Protein AF-A0A819JIU9-F1 (afdb_monomer)

Foldseek 3Di:
DDDPPDDDADQEDAAPDEDELVNVLVVCQVRLNHQEYEYQEYDDDPVCLVVLQPDLAASANHAEYEYEYDPDAPVRVVSVVVSVCVNYVNHNYDKYKYKDFADPVPVDPPVPVPVVRCVDPVNVVQQKDWDWDDDDRMIMIIIGGD

Structure (mmCIF, N/CA/C/O backbone):
data_AF-A0A819JIU9-F1
#
_entry.id   AF-A0A819JIU9-F1
#
loop_
_atom_site.group_PDB
_atom_site.id
_atom_site.type_symbol
_atom_site.label_atom_id
_atom_site.label_alt_id
_atom_site.label_comp_id
_atom_site.label_asym_id
_atom_site.label_entity_id
_atom_site.label_seq_id
_atom_site.pdbx_PDB_ins_code
_atom_site.Cartn_x
_atom_site.Cartn_y
_atom_site.Cartn_z
_atom_site.occupancy
_atom_site.B_iso_or_equiv
_atom_site.auth_seq_id
_atom_site.auth_comp_id
_atom_site.auth_asym_id
_atom_site.auth_atom_id
_atom_site.pdbx_PDB_model_num
ATOM 1 N N . MET A 1 1 ? -33.861 -20.846 22.330 1.00 44.91 1 MET A N 1
ATOM 2 C CA . MET A 1 1 ? -33.264 -19.495 22.274 1.00 44.91 1 MET A CA 1
ATOM 3 C C . MET A 1 1 ? -31.924 -19.618 21.572 1.00 44.91 1 MET A C 1
ATOM 5 O O . MET A 1 1 ? -31.025 -20.224 22.136 1.00 44.91 1 MET A O 1
ATOM 9 N N . ALA A 1 2 ? -31.817 -19.167 20.320 1.00 47.75 2 ALA A N 1
ATOM 10 C CA . ALA A 1 2 ? -30.546 -19.170 19.600 1.00 47.75 2 ALA A CA 1
ATOM 11 C C . ALA A 1 2 ? -29.699 -18.005 20.124 1.00 47.75 2 ALA A C 1
ATOM 13 O O . ALA A 1 2 ? -30.115 -16.849 20.039 1.00 47.75 2 ALA A O 1
ATOM 14 N N . THR A 1 3 ? -28.550 -18.299 20.724 1.00 58.44 3 THR A N 1
ATOM 15 C CA . THR A 1 3 ? -27.564 -17.276 21.060 1.00 58.44 3 THR A CA 1
ATOM 16 C C . THR A 1 3 ? -27.045 -16.707 19.748 1.00 58.44 3 THR A C 1
ATOM 18 O O . THR A 1 3 ? -26.462 -17.434 18.945 1.00 58.44 3 THR A O 1
ATOM 21 N N . ASN A 1 4 ? -27.299 -15.420 19.503 1.00 53.47 4 ASN A N 1
ATOM 22 C CA . ASN A 1 4 ? -26.675 -14.678 18.413 1.00 53.47 4 ASN A CA 1
ATOM 23 C C . ASN A 1 4 ? -25.162 -14.707 18.638 1.00 53.47 4 ASN A C 1
ATOM 25 O O . ASN A 1 4 ? -24.619 -13.864 19.353 1.00 53.47 4 ASN A O 1
ATOM 29 N N . ASN A 1 5 ? -24.499 -15.709 18.064 1.00 54.94 5 ASN A N 1
ATOM 30 C CA . ASN A 1 5 ? -23.052 -15.796 18.015 1.00 54.94 5 ASN A CA 1
ATOM 31 C C . ASN A 1 5 ? -22.570 -14.574 17.235 1.00 54.94 5 ASN A C 1
ATOM 33 O O . ASN A 1 5 ? -22.634 -14.534 16.007 1.00 54.94 5 ASN A O 1
ATOM 37 N N . ARG A 1 6 ? -22.154 -13.537 17.966 1.00 73.19 6 ARG A N 1
ATOM 38 C CA . ARG A 1 6 ? -21.470 -12.388 17.387 1.00 73.19 6 ARG A CA 1
ATOM 39 C C . ARG A 1 6 ? -20.186 -12.920 16.772 1.00 73.19 6 ARG A C 1
ATOM 41 O O . ARG A 1 6 ? -19.316 -13.405 17.489 1.00 73.19 6 ARG A O 1
ATOM 48 N N . LEU A 1 7 ? -20.109 -12.873 15.448 1.00 71.25 7 LEU A N 1
ATOM 49 C CA . LEU A 1 7 ? -18.870 -13.144 14.737 1.00 71.25 7 LEU A CA 1
ATOM 50 C C . LEU A 1 7 ? -17.807 -12.168 15.245 1.00 71.25 7 LEU A C 1
ATOM 52 O O . LEU A 1 7 ? -18.083 -10.975 15.406 1.00 71.25 7 LEU A O 1
ATOM 56 N N . SER A 1 8 ? -16.614 -12.687 15.520 1.00 75.62 8 SER A N 1
ATOM 57 C CA . SER A 1 8 ? -15.472 -11.857 15.879 1.00 75.62 8 SER A CA 1
ATOM 58 C C . SER A 1 8 ? -15.156 -10.892 14.735 1.00 75.62 8 SER A C 1
ATOM 60 O O . SER A 1 8 ? -15.257 -11.277 13.565 1.00 75.62 8 SER A O 1
ATOM 62 N N . PRO A 1 9 ? -14.792 -9.641 15.044 1.00 82.88 9 PRO A N 1
ATOM 63 C CA . PRO A 1 9 ? -14.444 -8.682 14.014 1.00 82.88 9 PRO A CA 1
ATOM 64 C C . PRO A 1 9 ? -13.183 -9.106 13.264 1.00 82.88 9 PRO A C 1
ATOM 66 O O . PRO A 1 9 ? -12.275 -9.723 13.820 1.00 82.88 9 PRO A O 1
ATOM 69 N N . ILE A 1 10 ? -13.131 -8.770 11.977 1.00 85.69 10 ILE A N 1
ATOM 70 C CA . ILE A 1 10 ? -11.965 -9.052 11.143 1.00 85.69 10 ILE A CA 1
ATOM 71 C C . ILE A 1 10 ? -10.891 -8.012 11.463 1.00 85.69 10 ILE A C 1
ATOM 73 O O . ILE A 1 10 ? -11.003 -6.850 11.084 1.00 85.69 10 ILE A O 1
ATOM 77 N N . GLU A 1 11 ? -9.837 -8.443 12.147 1.00 90.94 11 GLU A N 1
ATOM 78 C CA . GLU A 1 11 ? -8.701 -7.584 12.508 1.00 90.94 11 GLU A CA 1
ATOM 79 C C . GLU A 1 11 ? -7.580 -7.619 11.458 1.00 90.94 11 GLU A C 1
ATOM 81 O O . GLU A 1 11 ? -6.824 -6.655 11.310 1.00 90.94 11 GLU A O 1
ATOM 86 N N . TYR A 1 12 ? -7.492 -8.714 10.702 1.00 93.06 12 TYR A N 1
ATOM 87 C CA . TYR A 1 12 ? -6.434 -8.976 9.731 1.00 93.06 12 TYR A CA 1
ATOM 88 C C . TYR A 1 12 ? -7.049 -9.331 8.386 1.00 93.06 12 TYR A C 1
ATOM 90 O O . TYR A 1 12 ? -7.799 -10.302 8.281 1.00 93.06 12 TYR A O 1
ATOM 98 N N . LEU A 1 13 ? -6.702 -8.573 7.347 1.00 93.00 13 LEU A N 1
ATOM 99 C CA . LEU A 1 13 ? -7.145 -8.867 5.991 1.00 93.00 13 LEU A CA 1
ATOM 100 C C . LEU A 1 13 ? -5.985 -8.825 5.000 1.00 93.00 13 LEU A C 1
ATOM 102 O O . LEU A 1 13 ? -5.195 -7.879 4.969 1.00 93.00 13 LEU A O 1
ATOM 106 N N . VAL A 1 14 ? -5.936 -9.851 4.152 1.00 94.12 14 VAL A N 1
ATOM 107 C CA . VAL A 1 14 ? -5.034 -9.934 3.006 1.00 94.12 14 VAL A CA 1
ATOM 108 C C . VAL A 1 14 ? -5.868 -10.042 1.732 1.00 94.12 14 VAL A C 1
ATOM 110 O O . VAL A 1 14 ? -6.664 -10.964 1.567 1.00 94.12 14 VAL A O 1
ATOM 113 N N . ILE A 1 15 ? -5.674 -9.092 0.825 1.00 92.62 15 ILE A N 1
ATOM 114 C CA . ILE A 1 15 ? -6.332 -9.015 -0.475 1.00 92.62 15 ILE A CA 1
ATOM 115 C C .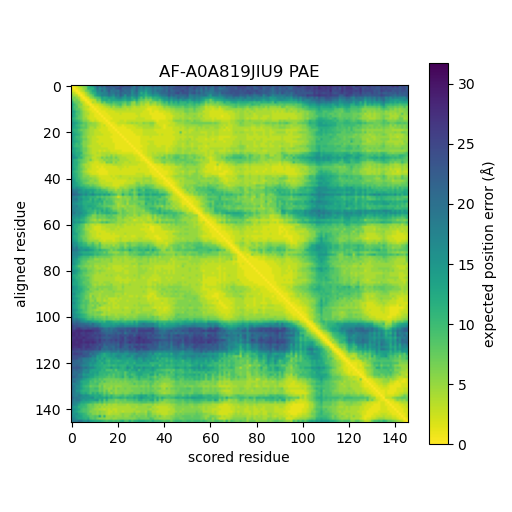 ILE A 1 15 ? -5.317 -9.444 -1.533 1.00 92.62 15 ILE A C 1
ATOM 117 O O . ILE A 1 15 ? -4.466 -8.660 -1.947 1.00 92.62 15 ILE A O 1
ATOM 121 N N . ASN A 1 16 ? -5.418 -10.700 -1.972 1.00 91.25 16 ASN A N 1
ATOM 122 C CA . ASN A 1 16 ? -4.512 -11.315 -2.954 1.00 91.25 16 ASN A CA 1
ATOM 123 C C . ASN A 1 16 ? -4.930 -11.096 -4.420 1.00 91.25 16 ASN A C 1
ATOM 125 O O . ASN A 1 16 ? -4.418 -11.760 -5.319 1.00 91.25 16 ASN A O 1
ATOM 129 N N . HIS A 1 17 ? -5.870 -10.188 -4.676 1.00 89.62 17 HIS A N 1
ATOM 130 C CA . HIS A 1 17 ? -6.389 -9.884 -6.009 1.00 89.62 17 HIS A CA 1
ATOM 131 C C . HIS A 1 17 ? -6.237 -8.396 -6.344 1.00 89.62 17 HIS A C 1
ATOM 133 O O . HIS A 1 17 ? -5.818 -7.594 -5.505 1.00 89.62 17 HIS A O 1
ATOM 139 N N . TYR A 1 18 ? -6.549 -8.045 -7.594 1.00 88.25 18 TYR A N 1
ATOM 140 C CA . TYR A 1 18 ? -6.607 -6.654 -8.034 1.00 88.25 18 TYR A CA 1
ATOM 141 C C . TYR A 1 18 ? -7.676 -5.892 -7.257 1.00 88.25 18 TYR A C 1
ATOM 143 O O . TYR A 1 18 ? -8.835 -6.279 -7.263 1.00 88.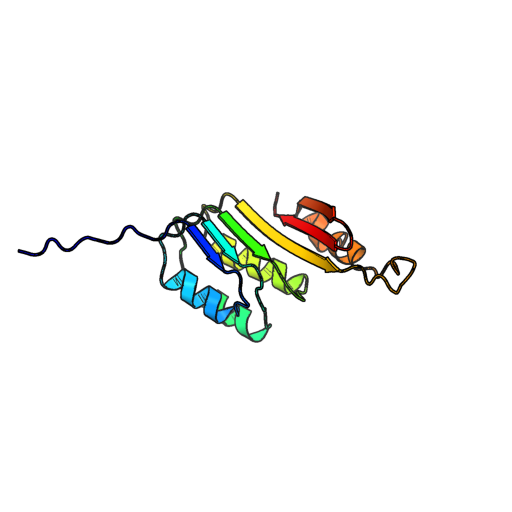25 18 TYR A O 1
ATOM 151 N N . CYS A 1 19 ? -7.269 -4.801 -6.625 1.00 89.25 19 CYS A N 1
ATOM 152 C CA . CYS A 1 19 ? -8.119 -3.909 -5.863 1.00 89.25 19 CYS A CA 1
ATOM 153 C C . CYS A 1 19 ? -7.974 -2.506 -6.448 1.00 89.25 19 CYS A C 1
ATOM 155 O O . CYS A 1 19 ? -6.890 -1.917 -6.469 1.00 89.25 19 CYS A O 1
ATOM 157 N N . SER A 1 20 ? -9.053 -1.962 -6.987 1.00 88.69 20 SER A N 1
ATOM 158 C CA . SER A 1 20 ? -9.091 -0.556 -7.360 1.00 88.69 20 SER A CA 1
ATOM 159 C C . SER A 1 20 ? -9.053 0.319 -6.111 1.00 88.69 20 SER A C 1
ATOM 161 O O . SER A 1 20 ? -9.463 -0.071 -5.018 1.00 88.69 20 SER A O 1
ATOM 163 N N . LEU A 1 21 ? -8.608 1.559 -6.281 1.00 84.38 21 LEU A N 1
ATOM 164 C CA . LEU A 1 21 ? -8.585 2.521 -5.186 1.00 84.38 21 LEU A CA 1
ATOM 165 C C . LEU A 1 21 ? -9.972 2.762 -4.549 1.00 84.38 21 LEU A C 1
ATOM 167 O O . LEU A 1 21 ? -10.054 2.997 -3.348 1.00 84.38 21 LEU A O 1
ATOM 171 N N . ASN A 1 22 ? -11.055 2.658 -5.328 1.00 85.38 22 ASN A N 1
ATOM 172 C CA . ASN A 1 22 ? -12.429 2.814 -4.837 1.00 85.38 22 ASN A CA 1
ATOM 173 C C . ASN A 1 22 ? -12.900 1.593 -4.037 1.00 85.38 22 ASN A C 1
ATOM 175 O O . ASN A 1 22 ? -13.588 1.747 -3.028 1.00 85.38 22 ASN A O 1
ATOM 179 N N . GLU A 1 23 ? -12.524 0.384 -4.459 1.00 89.88 23 GLU A N 1
ATOM 180 C CA . GLU A 1 23 ? -12.785 -0.840 -3.692 1.00 89.88 23 GLU A CA 1
ATOM 181 C C . GLU A 1 23 ? -12.009 -0.814 -2.380 1.00 89.88 23 GLU A C 1
ATOM 183 O O . GLU A 1 23 ? -12.584 -1.084 -1.331 1.00 89.88 23 GLU A O 1
ATOM 188 N N . PHE A 1 24 ? -10.744 -0.389 -2.419 1.00 87.88 24 PHE A N 1
ATOM 189 C CA . PHE A 1 24 ? -9.941 -0.172 -1.220 1.00 87.88 24 PHE A CA 1
ATOM 190 C C . PHE A 1 24 ? -10.610 0.835 -0.278 1.00 87.88 24 PHE A C 1
ATOM 192 O O . PHE A 1 24 ? -10.800 0.534 0.896 1.00 87.88 24 PHE A O 1
ATOM 199 N N . ALA A 1 25 ? -11.029 1.992 -0.802 1.00 84.75 25 ALA A N 1
ATOM 200 C CA . ALA A 1 25 ? -11.735 3.031 -0.052 1.00 84.75 25 ALA A CA 1
ATOM 201 C C . ALA A 1 25 ? -13.026 2.523 0.603 1.00 84.75 25 ALA A C 1
ATOM 203 O O . ALA A 1 25 ? -13.310 2.820 1.762 1.00 84.75 25 ALA A O 1
ATOM 204 N N . SER A 1 26 ? -13.808 1.751 -0.150 1.00 87.50 26 SER A N 1
ATOM 205 C CA . SER A 1 26 ? -15.055 1.164 0.334 1.00 87.50 26 SER A CA 1
ATOM 206 C C . SER A 1 26 ? -14.766 0.131 1.419 1.00 87.50 26 SER A C 1
ATOM 208 O O . SER A 1 26 ? -15.396 0.110 2.466 1.00 87.50 26 SER A O 1
ATOM 210 N N . LEU A 1 27 ? -13.759 -0.710 1.214 1.00 88.38 27 LEU A N 1
ATOM 211 C CA . LEU A 1 27 ? -13.397 -1.752 2.160 1.00 88.38 27 LEU A CA 1
ATOM 212 C C . LEU A 1 27 ? -12.955 -1.177 3.510 1.00 88.38 27 LEU A C 1
ATOM 214 O O . LEU A 1 27 ? -13.415 -1.633 4.558 1.00 88.38 27 LEU A O 1
ATOM 218 N N . ILE A 1 28 ? -12.105 -0.150 3.489 1.00 85.25 28 ILE A N 1
ATOM 219 C CA . ILE A 1 28 ? -11.640 0.506 4.715 1.00 85.25 28 ILE A CA 1
ATOM 220 C C . ILE A 1 28 ? -12.742 1.349 5.379 1.00 85.25 28 ILE A C 1
ATOM 222 O O . ILE A 1 28 ? -12.688 1.542 6.589 1.00 85.25 28 ILE A O 1
ATOM 226 N N . SER A 1 29 ? -13.760 1.813 4.641 1.00 83.50 29 SER A N 1
ATOM 227 C CA . SER A 1 29 ? -14.901 2.524 5.238 1.00 83.50 29 SER A CA 1
ATOM 228 C C . SER A 1 29 ? -15.885 1.586 5.944 1.00 83.50 29 SER A C 1
ATOM 230 O O . SER A 1 29 ? -16.463 1.971 6.960 1.00 83.50 29 SER A O 1
ATOM 232 N N . TYR A 1 30 ? -16.050 0.352 5.455 1.00 85.38 30 TYR A N 1
ATOM 233 C CA . TYR A 1 30 ? -16.957 -0.631 6.059 1.00 85.38 30 TYR A CA 1
ATOM 234 C C . TYR A 1 30 ? -16.362 -1.362 7.264 1.00 85.38 30 TYR A C 1
ATOM 236 O O . TYR A 1 30 ? -17.105 -1.780 8.152 1.00 85.38 30 TYR A O 1
ATOM 244 N N . VAL A 1 31 ? -15.041 -1.534 7.315 1.00 84.44 31 VAL A N 1
ATOM 245 C CA . VAL A 1 31 ? -14.391 -2.349 8.348 1.00 84.44 31 VAL A CA 1
ATOM 246 C C . VAL A 1 31 ? -13.363 -1.518 9.116 1.00 84.44 31 VAL A C 1
ATOM 248 O O . VAL A 1 31 ? -12.153 -1.616 8.939 1.00 84.44 31 VAL A O 1
ATOM 251 N N . LEU A 1 32 ? -13.872 -0.701 10.038 1.00 81.38 32 LEU A N 1
ATOM 252 C CA . LEU A 1 32 ? -13.076 0.226 10.860 1.00 81.38 32 LEU A CA 1
ATOM 253 C C . LEU A 1 32 ? -12.220 -0.463 11.946 1.00 81.38 32 LEU A C 1
ATOM 255 O O . LEU A 1 32 ? -11.483 0.196 12.682 1.00 81.38 32 LEU A O 1
ATOM 259 N N . GLN A 1 33 ? -12.339 -1.785 12.090 1.00 85.31 33 GLN A N 1
ATOM 260 C CA . GLN A 1 33 ? -11.683 -2.572 13.144 1.00 85.31 33 GLN A CA 1
ATOM 261 C C . GLN A 1 33 ? -10.396 -3.262 12.672 1.00 85.31 33 GLN A C 1
ATOM 263 O O . GLN A 1 33 ? -9.777 -4.005 13.434 1.00 85.31 33 GLN A O 1
ATOM 268 N N . PHE A 1 34 ? -9.971 -3.015 11.428 1.00 86.94 34 PHE A N 1
ATOM 269 C CA . PHE A 1 34 ? -8.715 -3.565 10.939 1.00 86.94 34 PHE A CA 1
ATOM 270 C C . PHE A 1 34 ? -7.537 -3.059 11.762 1.00 86.94 34 PHE A C 1
ATOM 272 O O . PHE A 1 34 ? -7.337 -1.857 11.899 1.00 86.94 34 PHE A O 1
ATOM 279 N N . HIS A 1 35 ? -6.721 -4.001 12.219 1.00 91.00 35 HIS A N 1
ATOM 280 C CA . HIS A 1 35 ? -5.402 -3.753 12.783 1.00 91.00 35 HIS A CA 1
ATOM 281 C C . HIS A 1 35 ? -4.323 -3.848 11.707 1.00 91.00 35 HIS A C 1
ATOM 283 O O . HIS A 1 35 ? -3.359 -3.075 11.716 1.00 91.00 35 HIS A O 1
ATOM 289 N N . ARG A 1 36 ? -4.490 -4.774 10.753 1.00 91.44 36 ARG A N 1
ATOM 290 C CA . ARG A 1 36 ? -3.555 -4.976 9.645 1.00 91.44 36 ARG A CA 1
ATOM 291 C C . ARG A 1 36 ? -4.280 -5.222 8.330 1.00 91.44 36 ARG A C 1
ATOM 293 O O . ARG A 1 36 ? -5.095 -6.135 8.221 1.00 91.44 36 ARG A O 1
ATOM 300 N N . LEU A 1 37 ? -3.881 -4.468 7.311 1.00 92.12 37 LEU A N 1
ATOM 301 C CA . LEU A 1 37 ? -4.383 -4.608 5.950 1.00 92.12 37 LEU A CA 1
ATOM 302 C C . LEU A 1 37 ? -3.223 -4.808 4.975 1.00 92.12 37 LEU A C 1
ATOM 304 O O . LEU A 1 37 ? -2.237 -4.075 4.993 1.00 92.12 37 LEU A O 1
ATOM 308 N N . THR A 1 38 ? -3.319 -5.832 4.135 1.00 93.12 38 THR A N 1
ATOM 309 C CA . THR A 1 38 ? -2.344 -6.110 3.075 1.00 93.12 38 THR A CA 1
ATOM 310 C C . THR A 1 38 ? -3.071 -6.226 1.746 1.00 93.12 38 THR A C 1
ATOM 312 O O . THR A 1 38 ? -4.015 -7.000 1.630 1.00 93.12 38 THR A O 1
ATOM 315 N N . VAL A 1 39 ? -2.650 -5.459 0.743 1.00 91.94 39 VAL A N 1
ATOM 316 C CA . VAL A 1 39 ? -3.264 -5.444 -0.591 1.00 91.94 39 VAL A CA 1
ATOM 317 C C . VAL A 1 39 ? -2.190 -5.724 -1.624 1.00 91.94 39 VAL A C 1
ATOM 319 O O . VAL A 1 39 ? -1.237 -4.962 -1.745 1.00 91.94 39 VAL A O 1
ATOM 322 N N . HIS A 1 40 ? -2.324 -6.830 -2.354 1.00 87.69 40 HIS A N 1
ATOM 323 C CA . HIS A 1 40 ? -1.273 -7.326 -3.243 1.00 87.69 40 HIS A CA 1
ATOM 324 C C . HIS A 1 40 ? -1.227 -6.623 -4.595 1.00 87.69 40 HIS A C 1
ATOM 326 O O . HIS A 1 40 ? -0.195 -6.661 -5.253 1.00 87.69 40 HIS A O 1
ATOM 332 N N . LYS A 1 41 ? -2.330 -6.044 -5.062 1.00 86.69 41 LYS A N 1
ATOM 333 C CA . LYS A 1 41 ? -2.363 -5.384 -6.367 1.00 86.69 41 LYS A CA 1
ATOM 334 C C . LYS A 1 41 ? -3.320 -4.212 -6.304 1.00 86.69 41 LYS A C 1
ATOM 336 O O . LYS A 1 41 ? -4.507 -4.391 -6.558 1.00 86.69 41 LYS A O 1
ATOM 341 N N . ILE A 1 42 ? -2.830 -3.026 -5.951 1.00 86.25 42 ILE A N 1
ATOM 342 C CA . ILE A 1 42 ? -3.663 -1.820 -5.990 1.00 86.25 42 ILE A CA 1
ATOM 343 C C . ILE A 1 42 ? -3.490 -1.085 -7.320 1.00 86.25 42 ILE A C 1
ATOM 345 O O . ILE A 1 42 ? -2.369 -0.787 -7.730 1.00 86.25 42 ILE A O 1
ATOM 349 N N . LYS A 1 43 ? -4.605 -0.793 -7.999 1.00 83.56 43 LYS A N 1
ATOM 350 C CA . LYS A 1 43 ? -4.612 0.031 -9.215 1.00 83.56 43 LYS A CA 1
ATOM 351 C C . LYS A 1 43 ? -5.037 1.450 -8.868 1.00 83.56 43 LYS A C 1
ATOM 353 O O . LYS A 1 43 ? -6.168 1.681 -8.425 1.00 83.56 43 LYS A O 1
ATOM 358 N N . ILE A 1 44 ? -4.142 2.401 -9.109 1.00 78.81 44 ILE A N 1
ATOM 359 C CA . ILE A 1 44 ? -4.394 3.820 -8.870 1.00 78.81 44 ILE A CA 1
ATOM 360 C C . ILE A 1 44 ? -4.691 4.491 -10.206 1.00 78.81 44 ILE A C 1
ATOM 362 O O . ILE A 1 44 ? -3.982 4.311 -11.188 1.00 78.81 44 ILE A O 1
ATOM 366 N N . ASN A 1 45 ? -5.782 5.248 -10.238 1.00 77.81 45 ASN A N 1
ATOM 367 C CA . ASN A 1 45 ? -6.094 6.165 -11.324 1.00 77.81 45 ASN A CA 1
ATOM 368 C C . ASN A 1 45 ? -6.154 7.572 -10.722 1.00 77.81 45 ASN A C 1
ATOM 370 O O . ASN A 1 45 ? -6.733 7.746 -9.646 1.00 77.81 45 ASN A O 1
ATOM 374 N N . ASN A 1 46 ? -5.579 8.565 -11.403 1.00 70.56 46 ASN A N 1
ATOM 375 C CA . ASN A 1 46 ? -5.513 9.956 -10.946 1.00 70.56 46 ASN A CA 1
ATOM 376 C C . ASN A 1 46 ? -6.883 10.515 -10.528 1.00 70.56 46 ASN A C 1
ATOM 378 O O . ASN A 1 46 ? -6.979 11.228 -9.530 1.00 70.56 46 ASN A O 1
ATOM 382 N N . SER A 1 47 ? -7.955 10.144 -11.236 1.00 74.25 47 SER A N 1
ATOM 383 C CA . SER A 1 47 ? -9.328 10.548 -10.902 1.00 74.25 47 SER A CA 1
ATOM 384 C C . SER A 1 47 ? -9.786 10.076 -9.515 1.00 74.25 47 SER A C 1
ATOM 386 O O . SER A 1 47 ? -10.594 10.738 -8.870 1.00 74.25 47 SER A O 1
ATOM 388 N N . ASN A 1 48 ? -9.259 8.951 -9.027 1.00 69.44 48 ASN A N 1
ATOM 389 C CA . ASN A 1 48 ? -9.748 8.288 -7.817 1.00 69.44 48 ASN A CA 1
ATOM 390 C C . ASN A 1 48 ? -9.089 8.823 -6.533 1.00 69.44 48 ASN A C 1
ATOM 392 O O . ASN A 1 48 ? -9.642 8.666 -5.447 1.00 69.44 48 ASN A O 1
ATOM 396 N N . LEU A 1 49 ? -7.926 9.480 -6.631 1.00 70.56 49 LEU A N 1
ATOM 397 C CA . LEU A 1 49 ? -7.242 10.060 -5.465 1.00 70.56 49 LEU A CA 1
ATOM 398 C C . LEU A 1 49 ? -8.040 11.216 -4.842 1.00 70.56 49 LEU A C 1
ATOM 400 O O . LEU A 1 49 ? -8.042 11.380 -3.623 1.00 70.56 49 LEU A O 1
ATOM 404 N N . ILE A 1 50 ? -8.755 11.984 -5.669 1.00 71.25 50 ILE A N 1
ATOM 405 C CA . ILE A 1 50 ? -9.622 13.079 -5.211 1.00 71.25 50 ILE A CA 1
ATOM 406 C C . ILE A 1 50 ? -10.776 12.518 -4.370 1.00 71.25 50 ILE A C 1
ATOM 408 O O . ILE A 1 50 ? -11.066 13.043 -3.295 1.00 71.25 50 ILE A O 1
ATOM 412 N N . ILE A 1 51 ? -11.373 11.406 -4.812 1.00 69.31 51 ILE A N 1
ATOM 413 C CA . ILE A 1 51 ? -12.487 10.746 -4.118 1.00 69.31 51 ILE A CA 1
ATOM 414 C C . ILE A 1 51 ? -12.045 10.298 -2.728 1.00 69.31 51 ILE A C 1
ATOM 416 O O . ILE A 1 51 ? -12.691 10.647 -1.742 1.00 69.31 51 ILE A O 1
ATOM 420 N N . LEU A 1 52 ? -10.903 9.615 -2.621 1.00 68.19 52 LEU A N 1
ATOM 421 C CA . LEU A 1 52 ? -10.372 9.231 -1.317 1.00 68.19 52 LEU A CA 1
ATOM 422 C C . LEU A 1 52 ? -10.151 10.438 -0.399 1.00 68.19 52 LEU A C 1
ATOM 424 O O . LEU A 1 52 ? -10.412 10.340 0.793 1.00 68.19 52 LEU A O 1
ATOM 428 N N . SER A 1 53 ? -9.673 11.572 -0.925 1.00 71.06 53 SER A N 1
ATOM 429 C CA . SER A 1 53 ? -9.376 12.740 -0.079 1.00 71.06 53 SER A CA 1
ATOM 430 C C . SER A 1 53 ? -10.631 13.400 0.493 1.00 71.06 53 SER A C 1
ATOM 432 O O . SER A 1 53 ? -10.561 14.066 1.522 1.00 71.06 53 SER A O 1
ATOM 434 N N . SER A 1 54 ? -11.778 13.187 -0.159 1.00 72.56 54 SER A N 1
ATOM 435 C CA . SER A 1 54 ? -13.087 13.636 0.319 1.00 72.56 54 SER A CA 1
ATOM 436 C C . SER A 1 54 ? -13.713 12.689 1.346 1.00 72.56 54 SER A C 1
ATOM 438 O O . SER A 1 54 ? -14.613 13.086 2.084 1.00 72.56 54 SER A O 1
ATOM 440 N N . LEU A 1 55 ? -13.238 11.443 1.415 1.00 69.00 55 LEU A N 1
ATOM 441 C CA . LEU A 1 55 ? -13.734 10.462 2.364 1.00 69.00 55 LEU A CA 1
ATOM 442 C C . LEU A 1 55 ? -13.103 10.739 3.735 1.00 69.00 55 LEU A C 1
ATOM 444 O O . LEU A 1 55 ? -11.921 10.489 3.955 1.00 69.00 55 LEU A O 1
ATOM 448 N N . SER A 1 56 ? -13.902 11.239 4.681 1.00 70.88 56 SER A N 1
ATOM 449 C CA . SER A 1 56 ? -13.498 11.484 6.074 1.00 70.88 56 SER A CA 1
ATOM 450 C C . SER A 1 56 ? -13.380 10.180 6.877 1.00 70.88 56 SER A C 1
ATOM 452 O O . SER A 1 56 ? -13.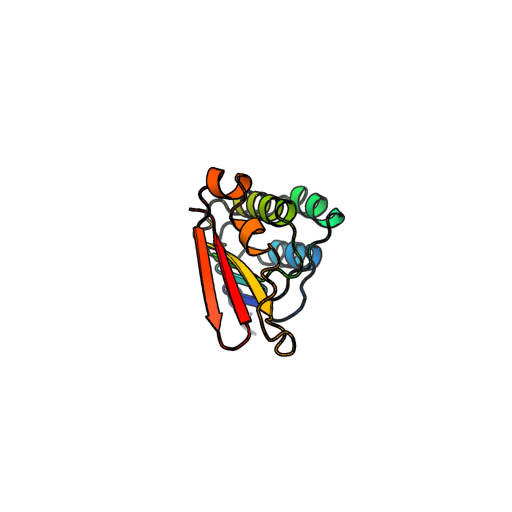966 10.037 7.952 1.00 70.88 56 SER A O 1
ATOM 454 N N . ILE A 1 57 ? -12.696 9.178 6.331 1.00 75.88 57 ILE A N 1
ATOM 455 C CA . ILE A 1 57 ? -12.562 7.873 6.970 1.00 75.88 57 ILE A CA 1
ATOM 456 C C . ILE A 1 57 ? -11.467 7.977 8.029 1.00 75.88 57 ILE A C 1
ATOM 458 O O . ILE A 1 57 ? -10.326 8.318 7.718 1.00 75.88 57 ILE A O 1
ATOM 462 N N . GLN A 1 58 ? -11.823 7.670 9.275 1.00 82.00 58 GLN A N 1
ATOM 463 C CA . GLN A 1 58 ? -10.881 7.503 10.376 1.00 82.00 58 GLN A CA 1
ATOM 464 C C . GLN A 1 58 ? -10.657 6.011 10.621 1.00 82.00 58 GLN A C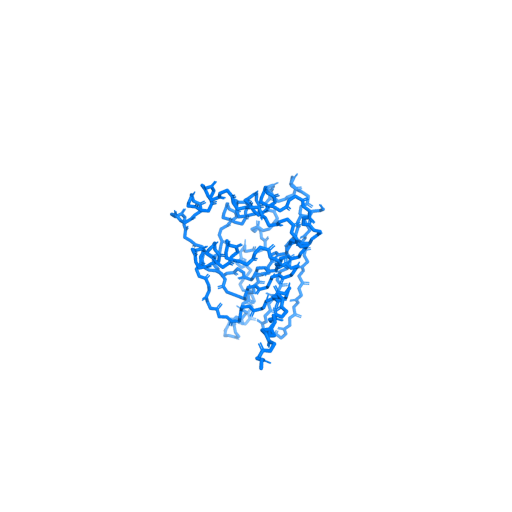 1
ATOM 466 O O . GLN A 1 58 ? -11.573 5.298 11.027 1.00 82.00 58 GLN A O 1
ATOM 471 N N . LEU A 1 59 ? -9.438 5.529 10.392 1.00 82.88 59 LEU A N 1
ATOM 472 C CA . LEU A 1 59 ? -9.057 4.133 10.620 1.00 82.88 59 LEU A CA 1
ATOM 473 C C . LEU A 1 59 ? -8.287 4.048 11.937 1.00 82.88 59 LEU A C 1
ATOM 475 O O . LEU A 1 59 ? -7.081 3.812 11.965 1.00 82.88 59 LEU A O 1
ATOM 479 N N . ASN A 1 60 ? -8.998 4.299 13.035 1.00 83.81 60 ASN A N 1
ATOM 480 C CA . ASN A 1 60 ? -8.395 4.505 14.355 1.00 83.81 60 ASN A CA 1
ATOM 481 C C . ASN A 1 60 ? -7.640 3.282 14.894 1.00 83.81 60 ASN A C 1
ATOM 483 O O . ASN A 1 60 ? -6.740 3.447 15.706 1.00 83.81 60 ASN A O 1
ATOM 487 N N . ASN A 1 61 ? -7.978 2.076 14.432 1.00 87.19 61 ASN A N 1
ATOM 488 C CA . ASN A 1 61 ? -7.347 0.834 14.890 1.00 87.19 61 ASN A CA 1
ATOM 489 C C . ASN A 1 61 ? -6.246 0.331 13.949 1.00 87.19 61 ASN A C 1
ATOM 491 O O . ASN A 1 61 ? -5.558 -0.640 14.265 1.00 87.19 61 ASN A O 1
ATOM 495 N N . LEU A 1 62 ? -6.077 0.967 12.787 1.00 89.25 62 LEU A N 1
ATOM 496 C CA . LEU A 1 62 ? -5.192 0.468 11.750 1.00 89.25 62 LEU A CA 1
ATOM 497 C C . LEU A 1 62 ? -3.744 0.793 12.099 1.00 89.25 62 LEU A C 1
ATOM 499 O O . LEU A 1 62 ? -3.312 1.941 12.037 1.00 89.25 62 LEU A O 1
ATOM 503 N N . LYS A 1 63 ? -2.992 -0.249 12.454 1.00 91.75 63 LYS A N 1
ATOM 504 C CA . LYS A 1 63 ? -1.590 -0.153 12.874 1.00 91.75 63 LYS A CA 1
ATOM 505 C C . LYS A 1 63 ? -0.616 -0.454 11.75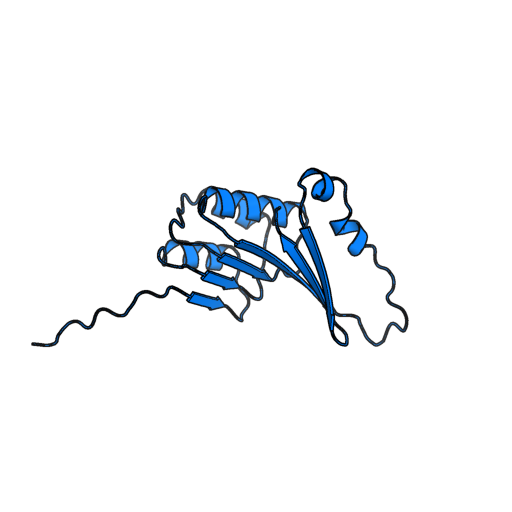5 1.00 91.75 63 LYS A C 1
ATOM 507 O O . LYS A 1 63 ? 0.528 -0.010 11.794 1.00 91.75 63 LYS A O 1
ATOM 512 N N . SER A 1 64 ? -1.018 -1.262 10.779 1.00 92.31 64 SER A N 1
ATOM 513 C CA . SER A 1 64 ? -0.114 -1.693 9.716 1.00 92.31 64 SER A CA 1
ATOM 514 C C . SER A 1 64 ? -0.807 -1.807 8.367 1.00 92.31 64 SER A C 1
ATOM 516 O O . SER A 1 64 ? -1.801 -2.520 8.227 1.00 92.31 64 SER A O 1
ATOM 518 N N . ILE A 1 65 ? -0.227 -1.167 7.355 1.00 91.06 65 ILE A N 1
ATOM 519 C CA . ILE A 1 65 ? -0.672 -1.258 5.965 1.00 91.06 65 ILE A CA 1
ATOM 520 C C . ILE A 1 65 ? 0.496 -1.663 5.071 1.00 91.06 65 ILE A C 1
ATOM 522 O O . ILE A 1 65 ? 1.579 -1.079 5.131 1.00 91.06 65 ILE A O 1
ATOM 526 N N . TYR A 1 66 ? 0.232 -2.640 4.2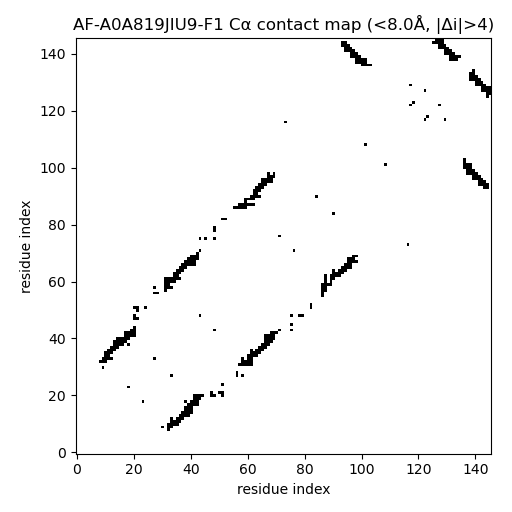10 1.00 92.50 66 TYR A N 1
ATOM 527 C CA . TYR A 1 66 ? 1.142 -3.099 3.170 1.00 92.50 66 TYR A CA 1
ATOM 528 C C . TYR A 1 66 ? 0.423 -3.006 1.828 1.00 92.50 66 TYR A C 1
ATOM 530 O O . TYR A 1 66 ? -0.583 -3.685 1.617 1.00 92.50 66 TYR A O 1
ATOM 538 N N . LEU A 1 67 ? 0.919 -2.168 0.926 1.00 90.38 67 LEU A N 1
ATOM 539 C CA . LEU A 1 67 ? 0.336 -1.988 -0.399 1.00 90.38 67 LEU A CA 1
ATOM 540 C C . LEU A 1 67 ? 1.365 -2.377 -1.444 1.00 90.38 67 LEU A C 1
ATOM 542 O O . LEU A 1 67 ? 2.407 -1.738 -1.561 1.00 90.38 67 LEU A O 1
ATOM 546 N N . ASN A 1 68 ? 1.061 -3.414 -2.209 1.00 88.25 68 ASN A N 1
ATOM 547 C CA . ASN A 1 68 ? 1.828 -3.761 -3.384 1.00 88.25 68 ASN A CA 1
ATOM 548 C C . ASN A 1 68 ? 1.253 -3.005 -4.586 1.00 88.25 68 ASN A C 1
ATOM 550 O O . ASN A 1 68 ? 0.082 -3.152 -4.963 1.00 88.25 68 ASN A O 1
ATOM 554 N N . LEU A 1 69 ? 2.078 -2.098 -5.089 1.00 83.12 69 LEU A N 1
ATOM 555 C CA . LEU A 1 69 ? 1.726 -1.117 -6.091 1.00 83.12 69 LEU A CA 1
ATOM 556 C C . LEU A 1 69 ? 2.126 -1.656 -7.457 1.00 83.12 69 LEU A C 1
ATOM 558 O O . LEU A 1 69 ? 3.261 -2.081 -7.655 1.00 83.12 69 LEU A O 1
ATOM 562 N N . TYR A 1 70 ? 1.202 -1.591 -8.407 1.00 75.88 70 TYR A N 1
ATOM 563 C CA . TYR A 1 70 ? 1.493 -1.891 -9.800 1.00 75.88 70 TYR A CA 1
ATOM 564 C C . TYR A 1 70 ? 1.378 -0.598 -10.602 1.00 75.88 70 TYR A C 1
ATOM 566 O O . TYR A 1 70 ? 0.339 0.056 -10.537 1.00 75.88 70 TYR A O 1
ATOM 574 N N . ASP A 1 71 ? 2.435 -0.249 -11.336 1.00 72.44 71 ASP A N 1
ATOM 575 C CA . ASP A 1 71 ? 2.440 0.871 -12.288 1.00 72.44 71 ASP A CA 1
ATOM 576 C C . ASP A 1 71 ? 2.042 2.227 -11.661 1.00 72.44 71 ASP A C 1
ATOM 578 O O . ASP A 1 71 ? 1.076 2.877 -12.058 1.00 72.44 71 ASP A O 1
ATOM 582 N N . ILE A 1 72 ? 2.757 2.628 -10.604 1.00 71.56 72 ILE A N 1
ATOM 583 C CA . ILE A 1 72 ? 2.471 3.848 -9.839 1.00 71.56 72 ILE A CA 1
ATOM 584 C C . ILE A 1 72 ? 3.513 4.944 -10.099 1.00 71.56 72 ILE A C 1
ATOM 586 O O . ILE A 1 72 ? 4.714 4.677 -10.150 1.00 71.56 72 ILE A O 1
ATOM 590 N N . THR A 1 73 ? 3.071 6.202 -10.178 1.00 72.81 73 THR A N 1
ATOM 591 C CA . THR A 1 73 ? 3.985 7.355 -10.184 1.00 72.81 73 THR A CA 1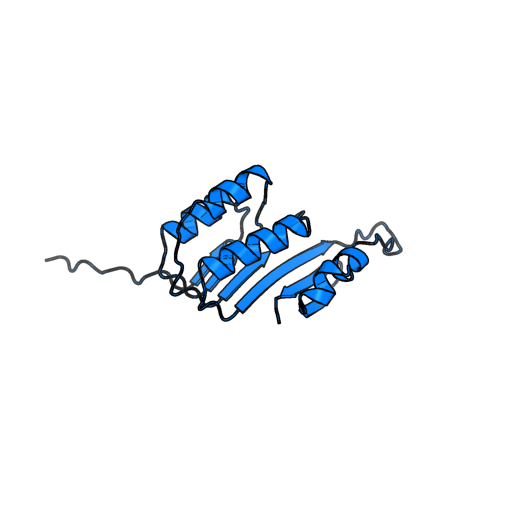
ATOM 592 C C . THR A 1 73 ? 4.354 7.805 -8.761 1.00 72.81 73 THR A C 1
ATOM 594 O O . THR A 1 73 ? 3.649 7.531 -7.787 1.00 72.81 73 THR A O 1
ATOM 597 N N . PHE A 1 74 ? 5.433 8.583 -8.608 1.00 69.88 74 PHE A N 1
ATOM 598 C CA . PHE A 1 74 ? 5.824 9.155 -7.304 1.00 69.88 74 PHE A CA 1
ATOM 599 C C . PHE A 1 74 ? 4.730 9.975 -6.642 1.00 69.88 74 PHE A C 1
ATOM 601 O O . PHE A 1 74 ? 4.557 9.964 -5.422 1.00 69.88 74 PHE A O 1
ATOM 608 N N . LEU A 1 75 ? 4.034 10.748 -7.470 1.00 72.00 75 LEU A N 1
ATOM 609 C CA . LEU A 1 75 ? 3.034 11.685 -7.012 1.00 72.00 75 LEU A CA 1
A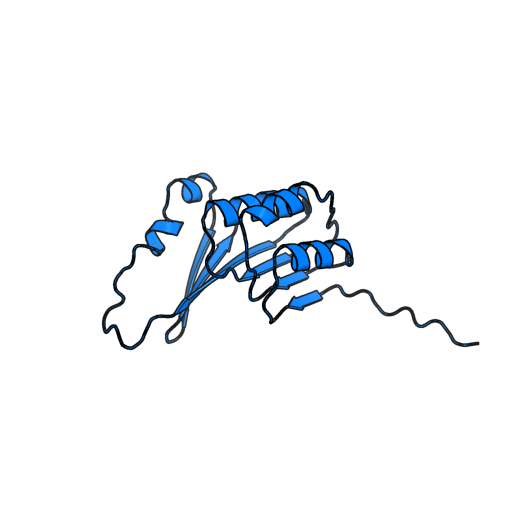TOM 610 C C . LEU A 1 75 ? 1.848 10.928 -6.417 1.00 72.00 75 LEU A C 1
ATOM 612 O O . LEU A 1 75 ? 1.310 11.347 -5.393 1.00 72.00 75 LEU A O 1
ATOM 616 N N . ASP A 1 76 ? 1.499 9.791 -7.012 1.00 78.69 76 ASP A N 1
ATOM 617 C CA . ASP A 1 76 ? 0.431 8.917 -6.538 1.00 78.69 76 ASP A CA 1
ATOM 618 C C . ASP A 1 76 ? 0.803 8.245 -5.218 1.00 78.69 76 ASP A C 1
ATOM 620 O O . ASP A 1 76 ? 0.013 8.291 -4.275 1.00 78.69 76 ASP A O 1
ATOM 624 N N . ALA A 1 77 ? 2.023 7.704 -5.113 1.00 78.31 77 ALA A N 1
ATOM 625 C CA . ALA A 1 77 ? 2.528 7.109 -3.876 1.00 78.31 77 ALA A CA 1
ATOM 626 C C . ALA A 1 77 ? 2.469 8.124 -2.724 1.00 78.31 77 ALA A C 1
ATOM 628 O O . ALA A 1 77 ? 1.882 7.862 -1.676 1.00 78.31 77 ALA A O 1
ATOM 629 N N . TYR A 1 78 ? 2.995 9.331 -2.943 1.00 79.69 78 TYR A N 1
ATOM 630 C CA . TYR A 1 78 ? 2.995 10.382 -1.929 1.00 79.69 78 TYR A CA 1
ATOM 631 C C . TYR A 1 78 ? 1.588 10.848 -1.538 1.00 79.69 78 TYR A C 1
ATOM 633 O O . TYR A 1 78 ? 1.299 11.008 -0.349 1.00 79.69 78 TYR A O 1
ATOM 641 N N . ARG A 1 79 ? 0.702 11.066 -2.519 1.00 83.06 79 ARG A N 1
ATOM 642 C CA . ARG A 1 79 ? -0.694 11.447 -2.259 1.00 83.06 79 ARG A CA 1
ATOM 643 C C . ARG A 1 79 ? -1.406 10.378 -1.440 1.00 83.06 79 ARG A C 1
ATOM 645 O O . ARG A 1 79 ? -2.067 10.720 -0.462 1.00 83.06 79 ARG A O 1
ATOM 652 N N . LEU A 1 80 ? -1.227 9.109 -1.800 1.00 83.31 80 LEU A N 1
ATOM 653 C CA . LEU A 1 80 ? -1.825 7.983 -1.096 1.00 83.31 80 LEU A CA 1
ATOM 654 C C . LEU A 1 80 ? -1.308 7.873 0.341 1.00 83.31 80 LEU A C 1
ATOM 656 O O . LEU A 1 80 ? -2.099 7.685 1.260 1.00 83.31 80 LEU A O 1
ATOM 660 N N . THR A 1 81 ? -0.008 8.066 0.564 1.00 84.81 81 THR A N 1
ATOM 661 C CA . THR A 1 81 ? 0.555 8.084 1.920 1.00 84.81 81 THR A CA 1
ATOM 662 C C . THR A 1 81 ? 0.001 9.217 2.754 1.00 84.81 81 THR A C 1
ATOM 664 O O . THR A 1 81 ? -0.425 8.982 3.878 1.00 84.81 81 THR A O 1
ATOM 667 N N . LYS A 1 82 ? -0.023 10.444 2.219 1.00 84.50 82 LYS A N 1
ATOM 668 C CA . LYS A 1 82 ? -0.576 11.594 2.943 1.00 84.50 82 LYS A CA 1
ATOM 669 C C . LYS A 1 82 ? -2.020 11.329 3.354 1.00 84.50 82 LYS A C 1
ATOM 671 O O . LYS A 1 82 ? -2.415 11.650 4.466 1.00 84.50 82 LYS A O 1
ATOM 676 N N . LEU A 1 83 ? -2.785 10.716 2.461 1.00 84.19 83 LEU A N 1
ATOM 677 C CA . LEU A 1 83 ? -4.166 10.357 2.715 1.00 84.19 83 LEU A CA 1
ATOM 678 C C . LEU A 1 83 ? -4.304 9.339 3.844 1.00 84.19 83 LEU A C 1
ATOM 680 O O . LEU A 1 83 ? -5.027 9.577 4.803 1.00 84.19 83 LEU A O 1
ATOM 684 N N . ILE A 1 84 ? -3.563 8.240 3.746 1.00 84.94 84 ILE A N 1
ATOM 685 C CA . ILE A 1 84 ? -3.589 7.164 4.732 1.00 84.94 84 ILE A CA 1
ATOM 686 C C . ILE A 1 84 ? -3.117 7.660 6.101 1.00 84.94 84 ILE A C 1
ATOM 688 O O . ILE A 1 84 ? -3.778 7.394 7.095 1.00 84.94 84 ILE A O 1
ATOM 692 N N . LEU A 1 85 ? -2.026 8.427 6.167 1.00 85.25 85 LEU A N 1
ATOM 693 C CA . LEU A 1 85 ? -1.521 8.972 7.431 1.00 85.25 85 LEU A CA 1
ATOM 694 C C . LEU A 1 85 ? -2.493 9.978 8.061 1.00 85.25 85 LEU A C 1
ATOM 696 O O . LEU A 1 85 ? -2.651 9.987 9.278 1.00 85.25 85 LEU A O 1
ATOM 700 N N . ASN A 1 86 ? -3.188 10.784 7.251 1.00 85.88 86 ASN A N 1
ATOM 701 C CA . ASN A 1 86 ? -4.229 11.686 7.752 1.00 85.88 86 ASN A CA 1
ATOM 702 C C . ASN A 1 86 ? -5.435 10.914 8.316 1.00 85.88 86 ASN A C 1
ATOM 704 O O . ASN A 1 86 ? -6.009 11.321 9.323 1.00 85.88 86 ASN A O 1
ATOM 708 N N . SER A 1 87 ? -5.812 9.807 7.674 1.00 84.56 87 SER A N 1
ATOM 709 C CA . SER A 1 87 ? -6.899 8.923 8.111 1.00 84.56 87 SER A CA 1
ATOM 710 C C . SER A 1 87 ? -6.511 7.998 9.269 1.00 84.56 87 SER A C 1
ATOM 712 O O . SER A 1 87 ? -7.387 7.456 9.944 1.00 84.56 87 SER A O 1
ATOM 714 N N . SER A 1 88 ? -5.215 7.791 9.501 1.00 86.75 88 SER A N 1
ATOM 715 C CA . SER A 1 88 ? -4.670 6.817 10.451 1.00 86.75 88 SER A CA 1
ATOM 716 C C . SER A 1 88 ? -3.461 7.398 11.190 1.00 86.75 88 SER A C 1
ATOM 718 O O . SER A 1 88 ? -2.337 6.936 10.994 1.00 86.75 88 SER A O 1
ATOM 720 N N . PRO A 1 89 ? -3.648 8.390 12.076 1.00 85.56 89 PRO A N 1
ATOM 721 C CA . PRO A 1 89 ? -2.532 9.000 12.802 1.00 85.56 89 PRO A CA 1
ATOM 722 C C . PRO A 1 89 ? -1.820 8.021 13.752 1.00 85.56 89 PRO A C 1
ATOM 724 O O . PRO A 1 89 ? -0.699 8.283 14.171 1.00 85.56 89 PRO A O 1
ATOM 727 N N . GLN A 1 90 ? -2.459 6.895 14.090 1.00 87.25 90 GLN A N 1
ATOM 728 C CA . GLN A 1 90 ? -1.898 5.831 14.932 1.00 87.25 90 GLN A CA 1
ATOM 729 C C . GLN A 1 90 ? -1.149 4.753 14.132 1.00 87.25 90 GLN A C 1
ATOM 731 O O . GLN A 1 90 ? -0.751 3.734 14.696 1.00 87.25 90 GLN A O 1
ATOM 736 N N . LEU A 1 91 ? -0.996 4.932 12.817 1.00 88.94 91 LEU A N 1
ATOM 737 C CA . LEU A 1 91 ? -0.373 3.939 11.955 1.00 88.94 91 LEU A CA 1
ATOM 738 C C . LEU A 1 91 ? 1.106 3.774 12.322 1.00 88.94 91 LEU A C 1
ATOM 740 O O . LEU A 1 91 ? 1.925 4.656 12.086 1.00 88.94 91 LEU A O 1
ATOM 744 N N . GLU A 1 92 ? 1.448 2.616 12.876 1.00 89.75 92 GLU A N 1
ATOM 745 C CA . GLU A 1 92 ? 2.818 2.279 13.275 1.00 89.75 92 GLU A CA 1
ATOM 746 C C . GLU A 1 92 ? 3.677 1.900 12.062 1.00 89.75 92 GLU A C 1
ATOM 748 O O . GLU A 1 92 ? 4.893 2.080 12.054 1.00 89.75 92 GLU A O 1
ATOM 753 N N . LYS A 1 93 ? 3.046 1.312 11.039 1.00 89.88 93 LYS A N 1
ATOM 754 C CA . LYS A 1 93 ? 3.730 0.698 9.903 1.00 89.88 93 LYS A CA 1
ATOM 755 C C . LYS A 1 93 ? 3.019 0.989 8.592 1.00 89.88 93 LYS A C 1
ATOM 757 O O . LYS A 1 93 ? 1.867 0.603 8.392 1.00 89.88 93 LYS A O 1
ATOM 762 N N . PHE A 1 94 ? 3.748 1.587 7.660 1.00 89.69 94 PHE A N 1
ATOM 763 C CA . PHE A 1 94 ? 3.271 1.844 6.310 1.00 89.69 94 PHE A CA 1
ATOM 764 C C . PHE A 1 94 ? 4.327 1.431 5.295 1.00 89.69 94 PHE A C 1
ATOM 766 O O . PHE A 1 94 ? 5.422 1.989 5.285 1.00 89.69 94 PHE A O 1
ATOM 773 N N . TYR A 1 95 ? 3.994 0.463 4.446 1.00 90.19 95 TYR A N 1
ATOM 774 C CA . TYR A 1 95 ? 4.915 -0.053 3.443 1.00 90.19 95 TYR A CA 1
ATOM 775 C C . TYR A 1 95 ? 4.275 -0.033 2.065 1.00 90.19 95 TYR A C 1
ATOM 777 O O . TYR A 1 95 ? 3.197 -0.595 1.849 1.00 90.19 95 TYR A O 1
ATOM 785 N N . PHE A 1 96 ? 5.001 0.544 1.119 1.00 88.81 96 PHE A N 1
ATOM 786 C CA . PHE A 1 96 ? 4.813 0.274 -0.289 1.00 88.81 96 PHE A CA 1
ATOM 787 C C . PHE A 1 96 ? 5.762 -0.826 -0.725 1.00 88.81 96 PHE A C 1
ATOM 789 O O . PHE A 1 96 ? 6.937 -0.834 -0.365 1.00 88.81 96 PHE A O 1
ATOM 796 N N . ILE A 1 97 ? 5.226 -1.764 -1.488 1.00 88.94 97 ILE A N 1
ATOM 797 C CA . ILE A 1 97 ? 5.974 -2.864 -2.069 1.00 88.94 97 ILE A CA 1
ATOM 798 C C . ILE A 1 97 ? 5.829 -2.732 -3.580 1.00 88.94 97 ILE A C 1
ATOM 800 O O . ILE A 1 97 ? 4.728 -2.526 -4.083 1.00 88.94 97 ILE A O 1
ATOM 804 N N . TYR A 1 98 ? 6.934 -2.810 -4.301 1.00 85.69 98 TYR A N 1
ATOM 805 C CA . TYR A 1 98 ? 6.952 -2.795 -5.756 1.00 85.69 98 TYR A CA 1
ATOM 806 C C . TYR A 1 98 ? 7.791 -3.971 -6.240 1.00 85.69 98 TYR A C 1
ATOM 808 O O . TYR A 1 98 ? 8.848 -4.243 -5.675 1.00 85.69 98 TYR A O 1
ATOM 816 N N . TYR A 1 99 ? 7.302 -4.676 -7.254 1.00 84.94 99 TYR A N 1
ATOM 817 C CA . TYR A 1 99 ? 8.008 -5.794 -7.868 1.00 84.94 99 TYR A CA 1
ATOM 818 C C . TYR A 1 99 ? 8.384 -5.419 -9.294 1.00 84.94 99 TYR A C 1
ATOM 820 O O . TYR A 1 99 ? 7.531 -5.006 -10.082 1.00 84.94 99 TYR A O 1
ATOM 828 N N . GLU A 1 100 ? 9.659 -5.583 -9.611 1.00 82.94 100 GLU A N 1
ATOM 829 C CA . GLU A 1 100 ? 10.191 -5.472 -10.958 1.00 82.94 100 GLU A CA 1
ATOM 830 C C . GLU A 1 100 ? 10.610 -6.861 -11.436 1.00 82.94 100 GLU A C 1
ATOM 832 O O . GLU A 1 100 ? 11.466 -7.494 -10.824 1.00 82.94 100 GLU A O 1
ATOM 837 N N . HIS A 1 101 ? 9.980 -7.334 -12.510 1.00 84.12 101 HIS A N 1
ATOM 838 C CA . HIS A 1 101 ? 10.336 -8.590 -13.163 1.00 84.12 101 HIS A CA 1
ATOM 839 C C . HIS A 1 101 ? 11.481 -8.331 -14.147 1.00 84.12 101 HIS A C 1
ATOM 841 O O . HIS A 1 101 ? 11.344 -7.504 -15.052 1.00 84.12 101 HIS A O 1
ATOM 847 N N . LEU A 1 102 ? 12.602 -9.023 -13.965 1.00 79.94 102 LEU A N 1
ATOM 848 C CA . LEU A 1 102 ? 13.725 -9.047 -14.894 1.00 79.94 102 LEU A CA 1
ATOM 849 C C . LEU A 1 102 ? 13.365 -10.006 -16.029 1.00 79.94 102 LEU A C 1
ATOM 851 O O . LEU A 1 102 ? 13.167 -11.200 -15.813 1.00 79.94 102 LEU A O 1
ATOM 855 N N . ASP A 1 103 ? 13.233 -9.471 -17.237 1.00 77.06 103 ASP A N 1
ATOM 856 C CA . ASP A 1 103 ? 12.923 -10.284 -18.406 1.00 77.06 103 ASP A CA 1
ATOM 857 C C . ASP A 1 103 ? 14.159 -11.108 -18.798 1.00 77.06 103 ASP A C 1
ATOM 859 O O . ASP A 1 103 ? 15.197 -10.551 -19.166 1.00 77.06 103 ASP A O 1
ATOM 863 N N . ASN A 1 104 ? 14.064 -12.437 -18.696 1.00 66.62 104 ASN A N 1
ATOM 864 C CA . ASN A 1 104 ? 15.191 -13.362 -18.891 1.00 66.62 104 ASN A CA 1
ATOM 865 C C . ASN A 1 104 ? 15.788 -13.309 -20.307 1.00 66.62 104 ASN A C 1
ATOM 867 O O . ASN A 1 104 ? 16.909 -13.771 -20.522 1.00 66.62 104 ASN A O 1
ATOM 871 N N . GLU A 1 105 ? 15.051 -12.767 -21.280 1.00 69.69 105 GLU A N 1
ATOM 872 C CA . GLU A 1 105 ? 15.511 -12.650 -22.666 1.00 69.69 105 GLU A CA 1
ATOM 873 C C . GLU A 1 105 ? 16.439 -11.445 -22.897 1.00 69.69 105 GLU A C 1
ATOM 875 O O . GLU A 1 105 ? 17.178 -11.413 -23.884 1.00 69.69 105 GLU A O 1
ATOM 880 N N . GLN A 1 106 ? 16.487 -10.479 -21.972 1.00 57.34 106 GLN A N 1
ATOM 881 C CA . GLN A 1 106 ? 17.476 -9.403 -22.000 1.00 57.34 106 GLN A CA 1
ATOM 882 C C . GLN A 1 106 ? 18.673 -9.794 -21.123 1.00 57.34 106 GLN A C 1
ATOM 884 O O . GLN A 1 106 ? 18.678 -9.598 -19.913 1.00 57.34 106 GLN A O 1
ATOM 889 N N . GLN A 1 107 ? 19.718 -10.344 -21.754 1.00 50.28 107 GLN A N 1
ATOM 890 C CA . GLN A 1 107 ? 20.953 -10.858 -21.121 1.00 50.28 107 GLN A CA 1
ATOM 891 C C . GLN A 1 107 ? 21.750 -9.848 -20.276 1.00 50.28 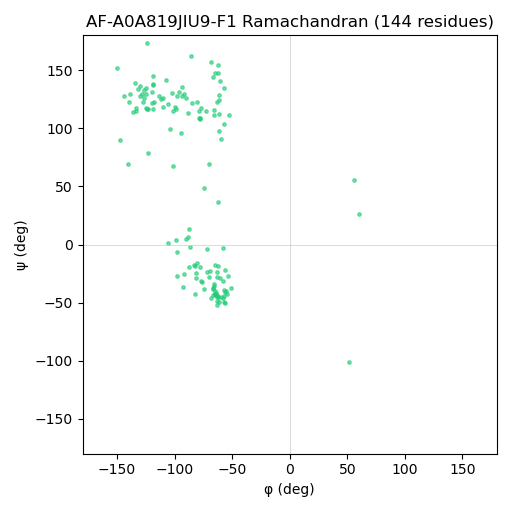107 GLN A C 1
ATOM 893 O O . GLN A 1 107 ? 22.744 -10.207 -19.648 1.00 50.28 107 GLN A O 1
ATOM 898 N N . TYR A 1 108 ? 21.318 -8.598 -20.227 1.00 51.12 108 TYR A N 1
ATOM 899 C CA . TYR A 1 108 ? 21.774 -7.621 -19.260 1.00 51.12 108 TYR A CA 1
ATOM 900 C C . TYR A 1 108 ? 20.530 -6.921 -18.738 1.00 51.12 108 TYR A C 1
ATOM 902 O O . TYR A 1 108 ? 19.664 -6.601 -19.559 1.00 51.12 108 TYR A O 1
ATOM 910 N N . PRO A 1 109 ? 20.428 -6.630 -17.426 1.00 50.06 109 PRO A N 1
ATOM 911 C CA . PRO A 1 109 ? 19.456 -5.655 -16.983 1.00 50.06 109 PRO A CA 1
ATOM 912 C C . PRO A 1 109 ? 19.802 -4.388 -17.755 1.00 50.06 109 PRO A C 1
ATOM 914 O O . PRO A 1 109 ? 20.806 -3.730 -17.469 1.00 50.06 109 PRO A O 1
ATOM 917 N N . THR A 1 110 ? 19.023 -4.070 -18.791 1.00 48.69 110 THR A N 1
ATOM 918 C CA . THR A 1 110 ? 19.015 -2.718 -19.318 1.00 48.69 110 THR A CA 1
ATOM 919 C C . THR A 1 110 ? 18.741 -1.906 -18.071 1.00 48.69 110 THR A C 1
ATOM 921 O O . THR A 1 110 ? 17.707 -2.102 -17.434 1.00 48.69 110 THR A O 1
ATOM 924 N N . PHE A 1 111 ? 19.727 -1.132 -17.623 1.00 48.22 111 PHE A N 1
ATOM 925 C CA . PHE A 1 111 ? 19.631 -0.320 -16.420 1.00 48.22 111 PHE A CA 1
ATOM 926 C C . PHE A 1 111 ? 18.645 0.804 -16.758 1.00 48.22 111 PHE A C 1
ATOM 928 O O . PHE A 1 111 ? 19.013 1.951 -16.998 1.00 48.22 111 PHE A O 1
ATOM 935 N N . ILE A 1 112 ? 17.371 0.446 -16.923 1.00 49.56 112 ILE A N 1
ATOM 936 C CA . ILE A 1 112 ? 16.266 1.358 -17.118 1.00 49.56 112 ILE A CA 1
ATOM 937 C C . ILE A 1 112 ? 16.272 2.135 -15.814 1.00 49.56 112 ILE A C 1
ATOM 939 O O . ILE A 1 112 ? 16.237 1.531 -14.747 1.00 49.56 112 ILE A O 1
ATOM 943 N N . GLY A 1 113 ? 16.403 3.458 -15.881 1.00 48.78 113 GLY A N 1
ATOM 944 C CA . GLY A 1 113 ? 16.575 4.361 -14.738 1.00 48.78 113 GLY A CA 1
ATOM 945 C C . GLY A 1 113 ? 15.412 4.395 -13.732 1.00 48.78 113 GLY A C 1
ATOM 946 O O . GLY A 1 113 ? 15.105 5.447 -13.186 1.00 48.78 113 GLY A O 1
ATOM 947 N N . ARG A 1 114 ? 14.754 3.269 -13.462 1.00 53.69 114 ARG A N 1
ATOM 948 C CA . ARG A 1 114 ? 13.765 3.055 -12.414 1.00 53.69 114 ARG A CA 1
ATOM 949 C C . ARG A 1 114 ? 14.384 3.065 -11.022 1.00 53.69 114 ARG A C 1
ATOM 951 O O . ARG A 1 114 ? 13.739 3.552 -10.111 1.00 53.69 114 ARG A O 1
ATOM 958 N N . GLN A 1 115 ? 15.651 2.699 -10.822 1.00 52.84 115 GLN A N 1
ATOM 959 C CA . GLN A 1 115 ? 16.308 2.995 -9.537 1.00 52.84 115 GLN A CA 1
ATOM 960 C C . GLN A 1 115 ? 16.465 4.511 -9.308 1.00 52.84 115 GLN A C 1
ATOM 962 O O . GLN A 1 115 ? 16.155 4.996 -8.219 1.00 52.84 115 GLN A O 1
ATOM 967 N N . ASN A 1 116 ? 16.807 5.295 -10.345 1.00 54.22 116 ASN A N 1
ATOM 968 C CA . ASN A 1 116 ? 16.842 6.771 -10.261 1.00 54.22 116 ASN A CA 1
ATOM 969 C C . ASN A 1 116 ? 15.506 7.369 -9.820 1.00 54.22 116 ASN A C 1
ATOM 971 O O . ASN A 1 116 ? 15.460 8.484 -9.299 1.00 54.22 116 ASN A O 1
ATOM 975 N N . GLN A 1 117 ? 14.421 6.621 -9.998 1.00 59.22 117 GLN A N 1
ATOM 976 C CA . GLN A 1 117 ? 13.105 7.049 -9.592 1.00 59.22 117 GLN A CA 1
ATOM 977 C C . GLN A 1 117 ? 13.051 7.227 -8.058 1.00 59.22 117 GLN A C 1
ATOM 979 O O . GLN A 1 117 ? 12.610 8.264 -7.550 1.00 59.22 117 GLN A O 1
ATOM 984 N N . PHE A 1 118 ? 13.626 6.287 -7.311 1.00 61.19 118 PHE A N 1
ATOM 985 C CA . PHE A 1 118 ? 13.678 6.324 -5.849 1.00 61.19 118 PHE A CA 1
ATOM 986 C C . PHE A 1 118 ? 14.831 7.172 -5.289 1.00 61.19 118 PHE A C 1
ATOM 988 O O . PHE A 1 118 ? 14.742 7.643 -4.159 1.00 61.19 118 PHE A O 1
ATOM 995 N N . PHE A 1 119 ? 15.847 7.481 -6.101 1.00 63.75 119 PHE A N 1
ATOM 996 C CA . PHE A 1 119 ? 16.934 8.408 -5.745 1.00 63.75 119 PHE A CA 1
ATOM 997 C C . PHE A 1 119 ? 16.651 9.881 -6.084 1.00 63.75 119 PHE A C 1
ATOM 999 O O . PHE A 1 119 ? 17.528 10.734 -5.935 1.00 63.75 119 PHE A O 1
ATOM 1006 N N . SER A 1 120 ? 15.436 10.224 -6.525 1.00 68.00 120 SER A N 1
ATOM 1007 C CA . SER A 1 120 ? 15.083 11.627 -6.750 1.00 68.00 120 SER A CA 1
ATOM 1008 C C . SER A 1 120 ? 15.143 12.437 -5.446 1.00 68.00 120 SER A C 1
ATOM 1010 O O . SER A 1 120 ? 14.823 11.949 -4.356 1.00 68.00 120 SER A O 1
ATOM 1012 N N . SER A 1 121 ? 15.510 13.720 -5.553 1.00 72.00 121 SER A N 1
ATOM 1013 C CA . SER A 1 121 ? 15.568 14.646 -4.409 1.00 72.00 121 SER A CA 1
ATOM 1014 C C . SER A 1 121 ? 14.255 14.697 -3.617 1.00 72.00 121 SER A C 1
ATOM 1016 O O . SER A 1 121 ? 14.271 14.916 -2.406 1.00 72.00 121 SER A O 1
ATOM 1018 N N . PHE A 1 122 ? 13.129 14.412 -4.278 1.00 69.50 122 PHE A N 1
ATOM 1019 C CA . PHE A 1 122 ? 11.805 14.275 -3.680 1.00 69.50 122 PHE A CA 1
ATOM 1020 C C . PHE A 1 122 ? 11.755 13.262 -2.524 1.00 69.50 122 PHE A C 1
ATOM 1022 O O . PHE A 1 122 ? 11.113 13.534 -1.504 1.00 69.50 122 PHE A O 1
ATOM 1029 N N . TRP A 1 123 ? 12.401 12.104 -2.675 1.00 67.38 123 TRP A N 1
ATOM 1030 C CA . TRP A 1 123 ? 12.397 11.030 -1.679 1.00 67.38 123 TRP A CA 1
ATOM 1031 C C . TRP A 1 123 ? 13.418 11.266 -0.573 1.00 67.38 123 TRP A C 1
ATOM 1033 O O . TRP A 1 123 ? 13.093 11.128 0.608 1.00 67.38 123 TRP A O 1
ATOM 1043 N N . ILE A 1 124 ? 14.617 11.711 -0.959 1.00 70.94 124 ILE A N 1
ATOM 1044 C CA . ILE A 1 124 ? 15.719 12.016 -0.039 1.00 70.94 124 ILE A CA 1
ATOM 1045 C C . ILE A 1 124 ? 15.286 13.083 0.974 1.00 70.94 124 ILE A C 1
ATOM 1047 O O . ILE A 1 124 ? 15.453 12.906 2.179 1.00 70.94 124 ILE A O 1
ATOM 1051 N N . GLN A 1 125 ? 14.642 14.161 0.511 1.00 77.75 125 GLN A N 1
ATOM 1052 C CA . GLN A 1 125 ? 14.146 15.228 1.390 1.00 77.75 125 GLN A CA 1
ATOM 1053 C C . GLN A 1 125 ? 13.078 14.748 2.381 1.00 77.75 125 GLN A C 1
ATOM 1055 O O . GLN A 1 125 ? 12.948 15.309 3.467 1.00 77.75 125 GLN A O 1
ATOM 1060 N N . ARG A 1 126 ? 12.317 13.706 2.029 1.00 73.88 126 ARG A N 1
ATOM 1061 C CA . ARG A 1 126 ? 11.279 13.130 2.893 1.00 73.88 126 ARG A CA 1
ATOM 1062 C C . ARG A 1 126 ? 11.809 12.066 3.851 1.00 73.88 126 ARG A C 1
ATOM 1064 O O . ARG A 1 126 ? 11.031 11.587 4.669 1.00 73.88 126 ARG A O 1
ATOM 1071 N N . LYS A 1 127 ? 13.105 11.735 3.782 1.00 82.38 127 LYS A N 1
ATOM 1072 C CA . LYS A 1 127 ? 13.784 10.722 4.608 1.00 82.38 127 LYS A CA 1
ATOM 1073 C C . LYS A 1 127 ? 13.221 9.308 4.454 1.00 82.38 127 LYS A C 1
ATOM 1075 O O . LYS A 1 127 ? 13.310 8.514 5.373 1.00 82.38 127 LYS A O 1
ATOM 1080 N N . TRP A 1 128 ? 12.618 8.972 3.321 1.00 81.62 128 TRP A N 1
ATOM 1081 C CA . TRP A 1 128 ? 12.057 7.631 3.158 1.00 81.62 128 TRP A CA 1
ATOM 1082 C C . TRP A 1 128 ? 13.153 6.565 3.136 1.00 81.62 128 TRP A C 1
ATOM 1084 O O . TRP A 1 128 ? 14.249 6.799 2.627 1.00 81.62 128 TRP A O 1
ATOM 1094 N N . ILE A 1 129 ? 12.845 5.405 3.709 1.00 83.56 129 ILE A N 1
ATOM 1095 C CA . ILE A 1 129 ? 13.713 4.235 3.725 1.00 83.56 129 ILE A CA 1
ATOM 1096 C C . ILE A 1 129 ? 13.365 3.378 2.512 1.00 83.56 129 ILE A C 1
ATOM 1098 O O . ILE A 1 129 ? 12.194 3.063 2.272 1.00 83.56 129 ILE A O 1
ATOM 1102 N N . PHE A 1 130 ? 14.409 3.015 1.775 1.00 83.62 130 PHE A N 1
ATOM 1103 C CA . PHE A 1 130 ? 14.360 2.164 0.597 1.00 83.62 130 PHE A CA 1
ATOM 1104 C C . PHE A 1 130 ? 15.175 0.913 0.888 1.00 83.62 130 PHE A C 1
ATOM 1106 O O . PHE A 1 130 ? 16.351 1.000 1.232 1.00 83.62 130 PHE A O 1
ATOM 1113 N N . GLU A 1 131 ? 14.523 -0.232 0.778 1.00 87.88 131 GLU A N 1
ATOM 1114 C CA . GLU A 1 131 ? 15.118 -1.550 0.948 1.00 87.88 131 GLU A CA 1
ATOM 1115 C C . GLU A 1 131 ? 14.814 -2.336 -0.330 1.00 87.88 131 GLU A C 1
ATOM 1117 O O . GLU A 1 131 ? 13.685 -2.302 -0.821 1.00 87.88 131 GLU A O 1
ATOM 1122 N N . ASP A 1 132 ? 15.797 -3.027 -0.890 1.00 87.88 132 ASP A N 1
ATOM 1123 C CA . ASP A 1 132 ? 15.612 -3.911 -2.033 1.00 87.88 132 ASP A CA 1
ATOM 1124 C C . ASP A 1 132 ? 15.984 -5.352 -1.681 1.00 87.88 132 ASP A C 1
ATOM 1126 O O . ASP A 1 132 ? 16.872 -5.633 -0.878 1.00 87.88 132 ASP A O 1
ATOM 1130 N N . GLU A 1 133 ? 15.241 -6.286 -2.262 1.00 90.12 133 GLU A N 1
ATOM 1131 C CA . GLU A 1 133 ? 15.449 -7.715 -2.105 1.00 90.12 133 GLU A CA 1
ATOM 1132 C C . GLU A 1 133 ? 15.387 -8.366 -3.487 1.00 90.12 133 GLU A C 1
ATOM 1134 O O . GLU A 1 133 ? 14.342 -8.361 -4.140 1.00 90.12 133 GLU A O 1
ATOM 1139 N N . ILE A 1 134 ? 16.509 -8.925 -3.934 1.00 86.88 134 ILE A N 1
ATOM 1140 C CA . ILE A 1 134 ? 16.611 -9.631 -5.214 1.00 86.88 134 ILE A CA 1
ATOM 1141 C C . ILE A 1 134 ? 16.286 -11.109 -4.975 1.00 86.88 134 ILE A C 1
ATOM 1143 O O . ILE A 1 134 ? 16.894 -11.745 -4.110 1.00 86.88 134 ILE A O 1
ATOM 1147 N N . ARG A 1 135 ? 15.328 -11.660 -5.727 1.00 85.88 135 ARG A N 1
ATOM 1148 C CA . ARG A 1 135 ? 14.935 -13.076 -5.676 1.00 85.88 135 ARG A CA 1
ATOM 1149 C C . ARG A 1 135 ? 14.762 -13.628 -7.081 1.00 85.88 135 ARG A C 1
ATOM 1151 O O . ARG A 1 135 ? 13.826 -13.240 -7.768 1.00 85.88 135 ARG A O 1
ATOM 1158 N N . ASP A 1 136 ? 15.616 -14.571 -7.464 1.00 86.38 136 ASP A N 1
ATOM 1159 C CA . ASP A 1 136 ? 15.601 -15.222 -8.777 1.00 86.38 136 ASP A CA 1
ATOM 1160 C C . ASP A 1 136 ? 15.592 -14.199 -9.928 1.00 86.38 136 ASP A C 1
ATOM 1162 O O . ASP A 1 136 ? 16.628 -13.616 -10.246 1.00 86.38 136 ASP A O 1
ATOM 1166 N N . THR A 1 137 ? 14.420 -13.959 -10.519 1.00 85.12 137 THR A N 1
ATOM 1167 C CA . THR A 1 137 ? 14.178 -13.033 -11.634 1.00 85.12 137 THR A CA 1
ATOM 1168 C C . THR A 1 137 ? 13.475 -11.747 -11.210 1.00 85.12 137 THR A C 1
ATOM 1170 O O . THR A 1 137 ? 13.174 -10.917 -12.055 1.00 85.12 137 THR A O 1
ATOM 1173 N N . ASP A 1 138 ? 13.184 -11.562 -9.927 1.00 84.44 138 ASP A N 1
ATOM 1174 C CA . ASP A 1 138 ? 12.384 -10.446 -9.435 1.00 84.44 138 ASP A CA 1
ATOM 1175 C C . ASP A 1 138 ? 13.194 -9.581 -8.469 1.00 84.44 138 ASP A C 1
ATOM 1177 O O . ASP A 1 138 ? 13.890 -10.076 -7.579 1.00 84.44 138 ASP A O 1
ATOM 1181 N N . ILE A 1 139 ? 13.053 -8.264 -8.593 1.00 85.38 139 ILE A N 1
ATOM 1182 C CA . ILE A 1 139 ? 13.526 -7.311 -7.591 1.00 85.38 139 ILE A CA 1
ATOM 1183 C C . ILE A 1 139 ? 12.314 -6.778 -6.839 1.00 85.38 139 ILE A C 1
ATOM 1185 O O . ILE A 1 139 ? 11.404 -6.181 -7.416 1.00 85.38 139 ILE A O 1
ATOM 1189 N N . LYS A 1 140 ? 12.299 -6.989 -5.526 1.00 89.00 140 LYS A N 1
ATOM 1190 C CA . LYS A 1 140 ? 11.289 -6.451 -4.623 1.00 89.00 140 LYS A CA 1
ATOM 1191 C C . LYS A 1 140 ? 11.835 -5.202 -3.950 1.00 89.00 140 LYS A C 1
ATOM 1193 O O . LYS A 1 140 ? 12.753 -5.283 -3.143 1.00 89.00 140 LYS A O 1
ATOM 1198 N N . TYR A 1 141 ? 11.203 -4.070 -4.203 1.00 86.44 141 TYR A N 1
ATOM 1199 C CA . TYR A 1 141 ? 11.476 -2.812 -3.523 1.00 86.44 141 TYR A CA 1
ATOM 1200 C C . TYR A 1 141 ? 10.466 -2.604 -2.398 1.00 86.44 141 TYR A C 1
ATOM 1202 O O . TYR A 1 141 ? 9.254 -2.670 -2.611 1.00 86.44 141 TYR A O 1
ATOM 1210 N N . ILE A 1 142 ? 10.961 -2.345 -1.194 1.00 88.38 142 ILE A N 1
ATOM 1211 C CA . ILE A 1 142 ? 10.186 -1.973 -0.016 1.00 88.38 142 ILE A CA 1
ATOM 1212 C C . ILE A 1 142 ? 10.492 -0.512 0.290 1.00 88.38 142 ILE A C 1
ATOM 1214 O O . ILE A 1 142 ? 11.642 -0.101 0.426 1.00 88.38 142 ILE A O 1
ATOM 1218 N N . ILE A 1 143 ? 9.435 0.278 0.394 1.00 85.75 143 ILE A N 1
ATOM 1219 C CA . ILE A 1 143 ? 9.508 1.725 0.514 1.00 85.75 143 ILE A CA 1
ATOM 1220 C C . ILE A 1 143 ? 8.640 2.145 1.695 1.00 85.75 143 ILE A C 1
ATOM 1222 O O . ILE A 1 143 ? 7.464 1.780 1.767 1.00 85.75 143 ILE A O 1
ATOM 1226 N N . ARG A 1 144 ? 9.197 2.928 2.619 1.00 86.12 144 ARG A N 1
ATOM 1227 C CA . ARG A 1 144 ? 8.479 3.372 3.822 1.00 86.12 144 ARG A CA 1
ATOM 1228 C C . ARG A 1 144 ? 8.950 4.739 4.318 1.00 86.12 144 ARG A C 1
ATOM 1230 O O . ARG A 1 144 ? 10.112 5.081 4.114 1.00 86.12 144 ARG A O 1
ATOM 1237 N N . PRO A 1 145 ? 8.089 5.526 4.985 1.00 80.31 145 PRO A N 1
ATOM 1238 C CA . PRO A 1 145 ? 8.537 6.706 5.722 1.00 80.31 145 PRO A CA 1
ATOM 1239 C C . PRO A 1 145 ? 9.499 6.317 6.865 1.00 80.31 145 PRO A C 1
ATOM 1241 O O . PRO A 1 145 ? 9.459 5.178 7.339 1.00 80.31 145 PRO A O 1
ATOM 1244 N N . TYR A 1 146 ? 10.366 7.258 7.266 1.00 77.38 146 TYR A N 1
ATOM 1245 C CA . TYR A 1 146 ? 11.236 7.129 8.449 1.00 77.38 146 TYR A CA 1
ATOM 1246 C C . TYR A 1 146 ? 10.430 7.127 9.744 1.00 77.38 146 TYR A C 1
ATOM 1248 O O . TYR A 1 146 ? 9.501 7.964 9.835 1.00 77.38 146 TYR A O 1
#

Radius of gyration: 17.5 Å; Cα contacts (8 Å, |Δi|>4): 221; chains: 1; bounding box: 55×35×45 Å

Nearest PDB structures (foldseek):
  6cn0-assembly3_C  TM=4.650E-01  e=6.962E-02  Proteus mirabilis
  6pi9-assembly1_A-2  TM=3.909E-01  e=2.432E-01  Klebsiella pneumoniae
  1yjh-assembly1_A  TM=5.357E-01  e=8.493E-01  Cimex lectularius
  7p9i-assembly2_B  TM=2.990E-01  e=1.671E-01  Escherichia coli K-12

Secondary structure (DSSP, 8-state):
------PPP--EEEEEEEEEHHHHHHHHHH-TT-SEEEEEEEEP-HHHHHHHHH-----TT--EEEEEESS--HHHHHHHHHHHHHH-TT--EEEEEEEEE--TTSSS----TTHHHHTSHHHHHTT-EEEEEEETTEEEEEEE--

pLDDT: mean 78.96, std 12.24, range [44.91, 94.12]

Mean predicted aligned error: 8.18 Å

Sequence (146 aa):
MATNNRLSPIEYLVINHYCSLNEFASLISYVLQFHRLTVHKIKINNSNLIILSSLSIQLNNLKSIYLNLYDITFLDAYRLTKLILNSSPQLEKFYFIYYEHLDNEQQYPTFIGRQNQFFSSFWIQRKWIFEDEIRDTDIKYIIRPY

Organism: NCBI:txid392033

Solvent-accessible surface area (backbone atoms only — not comparable to full-atom values): 8453 Å² total; per-residue (Å²): 134,84,78,81,75,75,74,79,79,68,37,69,49,77,40,89,50,84,34,44,56,64,56,50,52,50,51,54,62,76,48,50,62,25,35,34,45,36,36,58,30,39,46,78,52,82,79,53,57,59,56,55,70,68,53,89,53,66,33,77,50,30,32,34,41,38,39,23,49,52,92,74,54,73,68,55,54,51,54,51,48,55,49,49,45,71,27,17,80,67,46,78,40,61,36,42,34,37,74,45,76,56,60,83,87,50,91,54,81,74,82,64,67,63,66,56,62,68,68,32,69,77,38,60,77,63,49,48,46,79,48,79,46,82,50,98,55,34,38,38,39,40,39,28,75,109